Protein AF-A0A2Z6M1E8-F1 (afdb_monomer_lite)

Sequence (167 aa):
MICKKNDNLFTTASGRNLEVSAEDAPKTPPGKPEDPPPNVEMQDSTEASELSERRKALFEPLEPIKNINGRRPSAESLLPPPDFESANYPKGWLIGKKRKLVNVDEDSRCLEHLQVQLVDERSKRARLERENNMLQEQVNMLMNMIQETEQMEDEGQEVGDQGQEEP

pLDDT: mean 70.31, std 21.81, range [29.25, 98.62]

Secondary structure (DSSP, 8-state):
-----------------------------------PPP---S-HHHHHHHHHHHHHHTTS-PPP--STT----HHHHSSPPPP--GGGS-HHHHHHHHHH-TTHHHHHHHHHHHHHHHHHHHHHHHHHHHHHHHHHHHHHHHHHHHHHHHHHHHHTTTTS-------

Structure (mmCIF, N/CA/C/O backbone):
data_AF-A0A2Z6M1E8-F1
#
_entry.id   AF-A0A2Z6M1E8-F1
#
loop_
_atom_site.group_PDB
_atom_site.id
_atom_site.type_symbol
_atom_site.label_atom_id
_atom_site.label_alt_id
_atom_site.label_comp_id
_atom_site.label_asym_id
_atom_site.label_entity_id
_atom_site.label_seq_id
_atom_site.pdbx_PDB_ins_code
_atom_site.Cartn_x
_atom_site.Cartn_y
_atom_site.Cartn_z
_atom_site.occupancy
_atom_site.B_iso_or_equiv
_atom_site.auth_seq_id
_atom_site.auth_comp_id
_atom_site.auth_asym_id
_atom_site.auth_atom_id
_atom_site.pdbx_PDB_model_num
ATOM 1 N N . MET A 1 1 ? 50.112 0.287 20.910 1.00 48.50 1 MET A N 1
ATOM 2 C CA . MET A 1 1 ? 49.960 0.572 19.467 1.00 48.50 1 MET A CA 1
ATOM 3 C C . MET A 1 1 ? 48.514 0.338 19.069 1.00 48.50 1 MET A C 1
ATOM 5 O O . MET A 1 1 ? 48.138 -0.813 18.929 1.00 48.50 1 MET A O 1
ATOM 9 N N . ILE A 1 2 ? 47.704 1.391 18.935 1.00 47.53 2 ILE A N 1
ATOM 10 C CA . ILE A 1 2 ? 46.391 1.333 18.271 1.00 47.53 2 ILE A CA 1
ATOM 11 C C . ILE A 1 2 ? 46.195 2.695 17.596 1.00 47.53 2 ILE A C 1
ATOM 13 O O . ILE A 1 2 ? 45.884 3.683 18.258 1.00 47.53 2 ILE A O 1
ATOM 17 N N . CYS A 1 3 ? 46.450 2.768 16.291 1.00 43.41 3 CYS A N 1
ATOM 18 C CA . CYS A 1 3 ? 46.177 3.960 15.495 1.00 43.41 3 CYS A CA 1
ATOM 19 C C . CYS A 1 3 ? 44.689 3.969 15.123 1.00 43.41 3 CYS A C 1
ATOM 21 O O . CYS A 1 3 ? 44.238 3.120 14.358 1.00 43.41 3 CYS A O 1
ATOM 23 N N . LYS A 1 4 ? 43.933 4.936 15.654 1.00 51.44 4 LYS A N 1
ATOM 24 C CA . LYS A 1 4 ? 42.654 5.358 15.070 1.00 51.44 4 LYS A CA 1
ATOM 25 C C . LYS A 1 4 ? 42.959 6.021 13.728 1.00 51.44 4 LYS A C 1
ATOM 27 O O . LYS A 1 4 ? 43.740 6.969 13.693 1.00 51.44 4 LYS A O 1
ATOM 32 N N . LYS A 1 5 ? 42.359 5.530 12.647 1.00 55.25 5 LYS A N 1
ATOM 33 C CA . LYS A 1 5 ? 42.462 6.137 11.320 1.00 55.25 5 LYS A CA 1
ATOM 34 C C . LYS A 1 5 ? 41.058 6.504 10.857 1.00 55.25 5 LYS A C 1
ATOM 36 O O . LYS A 1 5 ? 40.285 5.643 10.454 1.00 55.25 5 LYS A O 1
ATOM 41 N N . ASN A 1 6 ? 40.732 7.780 11.037 1.00 50.28 6 ASN A N 1
ATOM 42 C CA . ASN A 1 6 ? 39.531 8.417 10.522 1.00 50.28 6 ASN A CA 1
ATOM 43 C C . ASN A 1 6 ? 39.950 9.162 9.256 1.00 50.28 6 ASN A C 1
ATOM 45 O O . ASN A 1 6 ? 40.499 10.250 9.374 1.00 50.28 6 ASN A O 1
ATOM 49 N N . ASP A 1 7 ? 39.687 8.600 8.080 1.00 48.94 7 ASP A N 1
ATOM 50 C CA . ASP A 1 7 ? 39.930 9.285 6.809 1.00 48.94 7 ASP A CA 1
ATOM 51 C C . ASP A 1 7 ? 38.630 9.278 5.990 1.00 48.94 7 ASP A C 1
ATOM 53 O O . ASP A 1 7 ? 38.417 8.446 5.113 1.00 48.94 7 ASP A O 1
ATOM 57 N N . ASN A 1 8 ? 37.739 10.226 6.298 1.00 54.22 8 ASN A N 1
ATOM 58 C CA . ASN A 1 8 ? 36.719 10.676 5.352 1.00 54.22 8 ASN A CA 1
ATOM 59 C C . ASN A 1 8 ? 37.395 11.643 4.375 1.00 54.22 8 ASN A C 1
ATOM 61 O O . ASN A 1 8 ? 37.435 12.848 4.619 1.00 54.22 8 ASN A O 1
ATOM 65 N N . LEU A 1 9 ? 37.927 11.121 3.270 1.00 49.31 9 LEU A N 1
ATOM 66 C CA . LEU A 1 9 ? 38.314 11.935 2.119 1.00 49.31 9 LEU A CA 1
ATOM 67 C C . LEU A 1 9 ? 37.327 11.690 0.975 1.00 49.31 9 LEU A C 1
ATOM 69 O O . LEU A 1 9 ? 37.440 10.732 0.210 1.00 49.31 9 LEU A O 1
ATOM 73 N N . PHE A 1 10 ? 36.360 12.598 0.849 1.00 41.84 10 PHE A N 1
ATOM 74 C CA . PHE A 1 10 ? 35.624 12.791 -0.393 1.00 41.84 10 PHE A CA 1
ATOM 75 C C . PHE A 1 10 ? 36.627 13.154 -1.494 1.00 41.84 10 PHE A C 1
ATOM 77 O O . PHE A 1 10 ? 37.251 14.213 -1.468 1.00 41.84 10 PHE A O 1
ATOM 84 N N . THR A 1 11 ? 36.799 12.254 -2.458 1.00 40.81 11 THR A N 1
ATOM 85 C CA . THR A 1 11 ? 37.592 12.514 -3.660 1.00 40.81 11 THR A CA 1
ATOM 86 C C . THR A 1 11 ? 36.720 13.279 -4.652 1.00 40.81 11 THR A C 1
ATOM 88 O O . THR A 1 11 ? 35.908 12.688 -5.359 1.00 40.81 11 THR A O 1
ATOM 91 N N . THR A 1 12 ? 36.875 14.602 -4.702 1.00 44.34 12 THR A N 1
ATOM 92 C CA . THR A 1 12 ? 36.343 15.425 -5.796 1.00 44.34 12 THR A CA 1
ATOM 93 C C . THR A 1 12 ? 37.229 15.226 -7.022 1.00 44.34 12 THR A C 1
ATOM 95 O O . THR A 1 12 ? 38.372 15.682 -7.060 1.00 44.34 12 THR A O 1
ATOM 98 N N . ALA A 1 13 ? 36.710 14.535 -8.037 1.00 41.53 13 ALA A N 1
ATOM 99 C CA . ALA A 1 13 ? 37.346 14.465 -9.345 1.00 41.53 13 ALA A CA 1
ATOM 100 C C . ALA A 1 13 ? 37.226 15.829 -10.046 1.00 41.53 13 ALA A C 1
ATOM 102 O O . ALA A 1 13 ? 36.146 16.272 -10.430 1.00 41.53 13 ALA A O 1
ATOM 103 N N . SER A 1 14 ? 38.375 16.490 -10.164 1.00 39.22 14 SER A N 1
ATOM 104 C CA . SER A 1 14 ? 38.619 17.740 -10.880 1.00 39.22 14 SER A CA 1
ATOM 105 C C . SER A 1 14 ? 38.345 17.572 -12.382 1.00 39.22 14 SER A C 1
ATOM 107 O O . SER A 1 14 ? 39.087 16.889 -13.090 1.00 39.22 14 SER A O 1
ATOM 109 N N . GLY A 1 15 ? 37.266 18.192 -12.868 1.00 41.88 15 GLY A N 1
ATOM 110 C CA . GLY A 1 15 ? 37.012 18.395 -14.292 1.00 41.88 15 GLY A CA 1
ATOM 111 C C . GLY A 1 15 ? 37.827 19.584 -14.792 1.00 41.88 15 GLY A C 1
ATOM 112 O O . GLY A 1 15 ? 37.542 20.727 -14.447 1.00 41.88 15 GLY A O 1
ATOM 113 N N . ARG A 1 16 ? 38.865 19.309 -15.582 1.00 41.56 16 ARG A N 1
ATOM 114 C CA . ARG A 1 16 ? 39.698 20.317 -16.248 1.00 41.56 16 ARG A CA 1
ATOM 115 C C . ARG A 1 16 ? 38.880 20.994 -17.354 1.00 41.56 16 ARG A C 1
ATOM 117 O O . ARG A 1 16 ? 38.413 20.310 -18.260 1.00 41.56 16 ARG A O 1
ATOM 124 N N . ASN A 1 17 ? 38.713 22.312 -17.277 1.00 39.44 17 ASN A N 1
ATOM 125 C CA . ASN A 1 17 ? 38.165 23.147 -18.346 1.00 39.44 17 ASN A CA 1
ATOM 126 C C . ASN A 1 17 ? 39.358 23.797 -19.080 1.00 39.44 17 ASN A C 1
ATOM 128 O O . ASN A 1 17 ? 40.141 24.499 -18.441 1.00 39.44 17 ASN A O 1
ATOM 132 N N . LEU A 1 18 ? 39.538 23.482 -20.369 1.00 42.41 18 LEU A N 1
ATOM 133 C CA . LEU A 1 18 ? 40.445 24.189 -21.287 1.00 42.41 18 LEU A CA 1
ATOM 134 C C . LEU A 1 18 ? 39.828 25.569 -21.570 1.00 42.41 18 LEU A C 1
ATOM 136 O O . LEU A 1 18 ? 38.667 25.644 -21.949 1.00 42.41 18 LEU A O 1
ATOM 140 N N . GLU A 1 19 ? 40.482 26.655 -21.168 1.00 35.53 19 GLU A N 1
ATOM 141 C CA . GLU A 1 19 ? 41.449 27.427 -21.970 1.00 35.53 19 GLU A CA 1
ATOM 142 C C . GLU A 1 19 ? 40.778 28.607 -22.686 1.00 35.53 19 GLU A C 1
ATOM 144 O O . GLU A 1 19 ? 39.974 28.425 -23.590 1.00 35.53 19 GLU A O 1
ATOM 149 N N . VAL A 1 20 ? 41.100 29.832 -22.259 1.00 35.38 20 VAL A N 1
ATOM 150 C CA . VAL A 1 20 ? 42.004 30.752 -22.978 1.00 35.38 20 VAL A CA 1
ATOM 151 C C . VAL A 1 20 ? 41.838 32.162 -22.394 1.00 35.38 20 VAL A C 1
ATOM 153 O O . VAL A 1 20 ? 40.738 32.712 -22.354 1.00 35.38 20 VAL A O 1
ATOM 156 N N . SER A 1 21 ? 42.930 32.726 -21.872 1.00 34.44 21 SER A N 1
ATOM 157 C CA . SER A 1 21 ? 42.986 34.103 -21.371 1.00 34.44 21 SER A CA 1
ATOM 158 C C . SER A 1 21 ? 42.824 35.104 -22.512 1.00 34.44 21 SER A C 1
ATOM 160 O O . SER A 1 21 ? 43.426 34.949 -23.573 1.00 34.44 21 SER A O 1
ATOM 162 N N . ALA A 1 22 ? 42.049 36.154 -22.258 1.00 42.44 22 ALA A N 1
ATOM 163 C CA . ALA A 1 22 ? 41.957 37.335 -23.098 1.00 42.44 22 ALA A CA 1
ATOM 164 C C . ALA A 1 22 ? 43.019 38.346 -22.662 1.00 42.44 22 ALA A C 1
ATOM 166 O O . ALA A 1 22 ? 42.919 38.837 -21.549 1.00 42.44 22 ALA A O 1
ATOM 167 N N . GLU A 1 23 ? 43.979 38.678 -23.527 1.00 37.12 23 GLU A N 1
ATOM 168 C CA . GLU A 1 23 ? 44.762 39.915 -23.430 1.00 37.12 23 GLU A CA 1
ATOM 169 C C . GLU A 1 23 ? 45.174 40.394 -24.845 1.00 37.12 23 GLU A C 1
ATOM 171 O O . GLU A 1 23 ? 45.830 39.670 -25.590 1.00 37.12 23 GLU A O 1
ATOM 176 N N . ASP A 1 24 ? 44.790 41.641 -25.136 1.00 32.88 24 ASP A N 1
ATOM 177 C CA . ASP A 1 24 ? 45.467 42.678 -25.940 1.00 32.88 24 ASP A CA 1
ATOM 178 C C . ASP A 1 24 ? 45.482 42.686 -27.499 1.00 32.88 24 ASP A C 1
ATOM 180 O O . ASP A 1 24 ? 45.526 41.675 -28.192 1.00 32.88 24 ASP A O 1
ATOM 184 N N . ALA A 1 25 ? 45.390 43.909 -28.045 1.00 36.56 25 ALA A N 1
ATOM 185 C CA . ALA A 1 25 ? 45.053 44.300 -29.427 1.00 36.56 25 ALA A CA 1
ATOM 186 C C . ALA A 1 25 ? 46.290 44.498 -30.372 1.00 36.56 25 ALA A C 1
ATOM 188 O O . ALA A 1 25 ? 47.381 44.031 -30.071 1.00 36.56 25 ALA A O 1
ATOM 189 N N . PRO A 1 26 ? 46.212 45.252 -31.500 1.00 52.69 26 PRO A N 1
ATOM 190 C CA . PRO A 1 26 ? 45.733 44.890 -32.846 1.00 52.69 26 PRO A CA 1
ATOM 191 C C . PRO A 1 26 ? 46.828 44.969 -33.952 1.00 52.69 26 PRO A C 1
ATOM 193 O O . PRO A 1 26 ? 47.778 45.742 -33.831 1.00 52.69 26 PRO A O 1
ATOM 196 N N . LYS A 1 27 ? 46.663 44.274 -35.101 1.00 35.53 27 LYS A N 1
ATOM 197 C CA . LYS A 1 27 ? 47.317 44.639 -36.392 1.00 35.53 27 LYS A CA 1
ATOM 198 C C . LYS A 1 27 ? 46.710 43.944 -37.637 1.00 35.53 27 LYS A C 1
ATOM 200 O O . LYS A 1 27 ? 46.856 42.744 -37.829 1.00 35.53 27 LYS A O 1
ATOM 205 N N . THR A 1 28 ? 46.060 44.743 -38.488 1.00 34.41 28 THR A N 1
ATOM 206 C CA . THR A 1 28 ? 45.689 44.549 -39.924 1.00 34.41 28 THR A CA 1
ATOM 207 C C . THR A 1 28 ? 46.953 44.584 -40.834 1.00 34.41 28 THR A C 1
ATOM 209 O O . THR A 1 28 ? 47.989 44.974 -40.285 1.00 34.41 28 THR A O 1
ATOM 212 N N . PRO A 1 29 ? 46.965 44.365 -42.192 1.00 47.22 29 PRO A N 1
ATOM 213 C CA . PRO A 1 29 ? 45.972 43.945 -43.233 1.00 47.22 29 PRO A CA 1
ATOM 214 C C . PRO A 1 29 ? 46.593 42.926 -44.275 1.00 47.22 29 PRO A C 1
ATOM 216 O O . PRO A 1 29 ? 47.531 42.249 -43.858 1.00 47.22 29 PRO A O 1
ATOM 219 N N . PRO A 1 30 ? 46.252 42.799 -45.603 1.00 44.84 30 PRO A N 1
ATOM 220 C CA . PRO A 1 30 ? 45.114 43.250 -46.450 1.00 44.84 30 PRO A CA 1
ATOM 221 C C . PRO A 1 30 ? 44.526 42.194 -47.452 1.00 44.84 30 PRO A C 1
ATOM 223 O O . PRO A 1 30 ? 45.164 41.199 -47.776 1.00 44.84 30 PRO A O 1
ATOM 226 N N . GLY A 1 31 ? 43.354 42.480 -48.055 1.00 29.25 31 GLY A N 1
ATOM 227 C CA . GLY A 1 31 ? 42.909 41.861 -49.327 1.00 29.25 31 GLY A CA 1
ATOM 228 C C . GLY A 1 31 ? 41.393 41.916 -49.615 1.00 29.25 31 GLY A C 1
ATOM 229 O O . GLY A 1 31 ? 40.658 41.060 -49.147 1.00 29.25 31 GLY A O 1
ATOM 230 N N . LYS A 1 32 ? 40.935 42.918 -50.386 1.00 38.19 32 LYS A N 1
ATOM 231 C CA . LYS A 1 32 ? 39.588 43.069 -51.019 1.00 38.19 32 LYS A CA 1
ATOM 232 C C . LYS A 1 32 ? 39.552 42.341 -52.397 1.00 38.19 32 LYS A C 1
ATOM 234 O O . LYS A 1 32 ? 40.656 42.053 -52.861 1.00 38.19 32 LYS A O 1
ATOM 239 N N . PRO A 1 33 ? 38.415 42.129 -53.122 1.00 40.38 33 PRO A N 1
ATOM 240 C CA . PRO A 1 33 ? 37.124 42.836 -53.062 1.00 40.38 33 PRO A CA 1
ATOM 241 C C . PRO A 1 33 ? 35.843 41.960 -53.121 1.00 40.38 33 PRO A C 1
ATOM 243 O O . PRO A 1 33 ? 35.882 40.737 -53.137 1.00 40.38 33 PRO A O 1
ATOM 246 N N . GLU A 1 34 ? 34.727 42.683 -53.076 1.00 43.19 34 GLU A N 1
ATOM 247 C CA . GLU A 1 34 ? 33.304 42.336 -53.005 1.00 43.19 34 GLU A CA 1
ATOM 248 C C . GLU A 1 34 ? 32.719 41.553 -54.195 1.00 43.19 34 GLU A C 1
ATOM 250 O O . GLU A 1 34 ? 33.220 41.675 -55.307 1.00 43.19 34 GLU A O 1
ATOM 255 N N . ASP A 1 35 ? 31.579 40.883 -53.957 1.00 36.22 35 ASP A N 1
ATOM 256 C CA . ASP A 1 35 ? 30.403 40.921 -54.848 1.00 36.22 35 ASP A CA 1
ATOM 257 C C . ASP A 1 35 ? 29.080 40.649 -54.064 1.00 36.22 35 ASP A C 1
ATOM 259 O O . ASP A 1 35 ? 29.124 40.015 -53.004 1.00 36.22 35 ASP A O 1
ATOM 263 N N . PRO A 1 36 ? 27.914 41.177 -54.517 1.00 48.03 36 PRO A N 1
ATOM 264 C CA . PRO A 1 36 ? 26.656 41.308 -53.755 1.00 48.03 36 PRO A CA 1
ATOM 265 C C . PRO A 1 36 ? 25.739 40.056 -53.819 1.00 48.03 36 PRO A C 1
ATOM 267 O O . PRO A 1 36 ? 25.994 39.145 -54.606 1.00 48.03 36 PRO A O 1
ATOM 270 N N . PRO A 1 37 ? 24.659 39.967 -53.006 1.00 50.78 37 PRO A N 1
ATOM 271 C CA . PRO A 1 37 ? 23.941 38.712 -52.772 1.00 50.78 37 PRO A CA 1
ATOM 272 C C . PRO A 1 37 ? 22.847 38.449 -53.820 1.00 50.78 37 PRO A C 1
ATOM 274 O O . PRO A 1 37 ? 22.169 39.393 -54.235 1.00 50.78 37 PRO A O 1
ATOM 277 N N . PRO A 1 38 ? 22.536 37.183 -54.154 1.00 40.81 38 PRO A N 1
ATOM 278 C CA . PRO A 1 38 ? 21.205 36.817 -54.585 1.00 40.81 38 PRO A CA 1
ATOM 279 C C . PRO A 1 38 ? 20.423 36.290 -53.378 1.00 40.81 38 PRO A C 1
ATOM 281 O O . PRO A 1 38 ? 20.767 35.297 -52.744 1.00 40.81 38 PRO A O 1
ATOM 284 N N . ASN A 1 39 ? 19.360 37.017 -53.064 1.00 52.81 39 ASN A N 1
ATOM 285 C CA . ASN A 1 39 ? 18.190 36.561 -52.331 1.00 52.81 39 ASN A CA 1
ATOM 286 C C . ASN A 1 39 ? 17.820 35.109 -52.705 1.00 52.81 39 ASN A C 1
ATOM 288 O O . ASN A 1 39 ? 17.410 34.870 -53.839 1.00 52.81 39 ASN A O 1
ATOM 292 N N . VAL A 1 40 ? 17.935 34.169 -51.762 1.00 47.97 40 VAL A N 1
ATOM 293 C CA . VAL A 1 40 ? 17.262 32.867 -51.849 1.00 47.97 40 VAL A CA 1
ATOM 294 C C . VAL A 1 40 ? 16.664 32.544 -50.484 1.00 47.97 40 VAL A C 1
ATOM 296 O O . VAL A 1 40 ? 17.342 32.133 -49.550 1.00 47.97 40 VAL A O 1
ATOM 299 N N . GLU A 1 41 ? 15.380 32.866 -50.389 1.00 51.72 41 GLU A N 1
ATOM 300 C CA . GLU A 1 41 ? 14.341 32.026 -49.800 1.00 51.72 41 GLU A CA 1
ATOM 301 C C . GLU A 1 41 ? 14.623 31.452 -48.404 1.00 51.72 41 GLU A C 1
ATOM 303 O O . GLU A 1 41 ? 15.185 30.382 -48.207 1.00 51.72 41 GLU A O 1
ATOM 308 N N . MET A 1 42 ? 14.124 32.200 -47.423 1.00 51.53 42 MET A N 1
ATOM 309 C CA . MET A 1 42 ? 13.243 31.798 -46.317 1.00 51.53 42 MET A CA 1
ATOM 310 C C . MET A 1 42 ? 12.590 30.389 -46.413 1.00 51.53 42 MET A C 1
ATOM 312 O O . MET A 1 42 ? 11.368 30.279 -46.383 1.00 51.53 42 MET A O 1
ATOM 316 N N . GLN A 1 43 ? 13.369 29.311 -46.539 1.00 50.91 43 GLN A N 1
ATOM 317 C CA . GLN A 1 43 ? 12.868 27.927 -46.649 1.00 50.91 43 GLN A CA 1
ATOM 318 C C . GLN A 1 43 ? 13.452 26.962 -45.604 1.00 50.91 43 GLN A C 1
ATOM 320 O O . GLN A 1 43 ? 12.807 25.974 -45.278 1.00 50.91 43 GLN A O 1
ATOM 325 N N . ASP A 1 44 ? 14.589 27.273 -44.978 1.00 51.62 44 ASP A N 1
ATOM 326 C CA . ASP A 1 44 ? 15.208 26.380 -43.976 1.00 51.62 44 ASP A CA 1
ATOM 327 C C . ASP A 1 44 ? 14.548 26.469 -42.583 1.00 51.62 44 ASP A C 1
ATOM 329 O O . ASP A 1 44 ? 14.654 25.587 -41.733 1.00 51.62 44 ASP A O 1
ATOM 333 N N . SER A 1 45 ? 13.805 27.547 -42.325 1.00 56.28 45 SER A N 1
ATOM 334 C CA . SER A 1 45 ? 13.157 27.741 -41.022 1.00 56.28 45 SER A CA 1
ATOM 335 C C . SER A 1 45 ? 11.932 26.845 -40.824 1.00 56.28 45 SER A C 1
ATOM 337 O O . SER A 1 45 ? 11.631 26.481 -39.688 1.00 56.28 45 SER A O 1
ATOM 339 N N . THR A 1 46 ? 11.244 26.462 -41.904 1.00 58.44 46 THR A N 1
ATOM 340 C CA . THR A 1 46 ? 10.018 25.654 -41.830 1.00 58.44 46 THR A CA 1
ATOM 341 C C . THR A 1 46 ? 10.345 24.193 -41.521 1.00 58.44 46 THR A C 1
ATOM 343 O O . THR A 1 46 ? 9.804 23.637 -40.569 1.00 58.44 46 THR A O 1
ATOM 346 N N . GLU A 1 47 ? 11.315 23.598 -42.220 1.00 62.00 47 GLU A N 1
ATOM 347 C CA . GLU A 1 47 ? 11.720 22.202 -41.993 1.00 62.00 47 GLU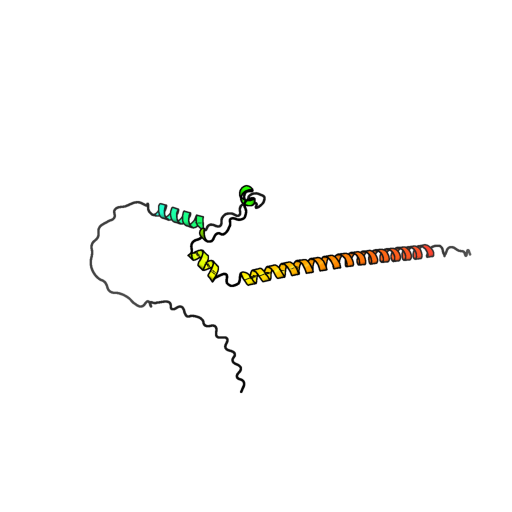 A CA 1
ATOM 348 C C . GLU A 1 47 ? 12.402 22.009 -40.626 1.00 62.00 47 GLU A C 1
ATOM 350 O O . GLU A 1 47 ? 12.157 21.024 -39.922 1.00 62.00 47 GLU A O 1
ATOM 355 N N . ALA A 1 48 ? 13.211 22.982 -40.192 1.00 60.44 48 ALA A N 1
ATOM 356 C CA . ALA A 1 48 ? 13.822 22.966 -38.867 1.00 60.44 48 ALA A CA 1
ATOM 357 C C . ALA A 1 48 ? 12.789 23.149 -37.735 1.00 60.44 48 ALA A C 1
ATOM 359 O O . ALA A 1 48 ? 12.938 22.531 -36.672 1.00 60.44 48 ALA A O 1
ATOM 360 N N . SER A 1 49 ? 11.732 23.950 -37.949 1.00 68.94 49 SER A N 1
ATOM 361 C CA . SER A 1 49 ? 10.627 24.094 -36.988 1.00 68.94 49 SER A CA 1
ATOM 362 C C . SER A 1 49 ? 9.812 22.811 -36.892 1.00 68.94 49 SER A C 1
ATOM 364 O O . SER A 1 49 ? 9.587 22.333 -35.785 1.00 68.94 49 SER A O 1
ATOM 366 N N . GLU A 1 50 ? 9.479 22.175 -38.016 1.00 71.81 50 GLU A N 1
ATOM 367 C CA . GLU A 1 50 ? 8.755 20.899 -38.036 1.00 71.81 50 GLU A CA 1
ATOM 368 C C . GLU A 1 50 ? 9.555 19.763 -37.378 1.00 71.81 50 GLU A C 1
ATOM 370 O O . GLU A 1 50 ? 9.005 18.966 -36.615 1.00 71.81 50 GLU A O 1
ATOM 375 N N . LEU A 1 51 ? 10.876 19.690 -37.595 1.00 66.12 51 LEU A N 1
ATOM 376 C CA . LEU A 1 51 ? 11.743 18.728 -36.902 1.00 66.12 51 LEU A CA 1
ATOM 377 C C . LEU A 1 51 ? 11.850 19.019 -35.402 1.00 66.12 51 LEU A C 1
ATOM 379 O O . LEU A 1 51 ? 11.889 18.087 -34.595 1.00 66.12 51 LEU A O 1
ATOM 383 N N . SER A 1 52 ? 11.904 20.293 -35.014 1.00 78.38 52 SER A N 1
ATOM 384 C CA . SER A 1 52 ? 11.893 20.729 -33.614 1.00 78.38 52 SER A CA 1
ATOM 385 C C . SER A 1 52 ? 10.565 20.385 -32.939 1.00 78.38 52 SER A C 1
ATOM 387 O O . SER A 1 52 ? 10.571 19.798 -31.859 1.00 78.38 52 SER A O 1
ATOM 389 N N . GLU A 1 53 ? 9.436 20.653 -33.593 1.00 82.75 53 GLU A N 1
ATOM 390 C CA . GLU A 1 53 ? 8.083 20.309 -33.146 1.00 82.75 53 GLU A CA 1
ATOM 391 C C . GLU A 1 53 ? 7.896 18.796 -33.047 1.00 82.75 53 GLU A C 1
ATOM 393 O O . GLU A 1 53 ? 7.467 18.297 -32.010 1.00 82.75 53 GLU A O 1
ATOM 398 N N . ARG A 1 54 ? 8.331 18.031 -34.053 1.00 80.88 54 ARG A N 1
ATOM 399 C CA . ARG A 1 54 ? 8.283 16.564 -34.027 1.00 80.88 54 ARG A CA 1
ATOM 400 C C . ARG A 1 54 ? 9.167 15.975 -32.930 1.00 80.88 54 ARG A C 1
ATOM 402 O O . ARG A 1 54 ? 8.780 15.000 -32.293 1.00 80.88 54 ARG A O 1
ATOM 409 N N . ARG A 1 55 ? 10.352 16.545 -32.685 1.00 84.94 55 ARG A N 1
ATOM 410 C CA . ARG A 1 55 ? 11.222 16.123 -31.572 1.00 84.94 55 ARG A CA 1
ATOM 411 C C . ARG A 1 55 ? 10.611 16.494 -30.225 1.00 84.94 55 ARG A C 1
ATOM 413 O O . ARG A 1 55 ? 10.700 15.686 -29.309 1.00 84.94 55 ARG A O 1
ATOM 420 N N . LYS A 1 56 ? 9.968 17.657 -30.105 1.00 81.19 56 LYS A N 1
ATOM 421 C CA . LYS A 1 56 ? 9.244 18.064 -28.894 1.00 81.19 56 LYS A CA 1
ATOM 422 C C . LYS A 1 56 ? 8.046 17.152 -28.625 1.00 81.19 56 LYS A C 1
ATOM 424 O O . LYS A 1 56 ? 7.942 16.672 -27.508 1.00 81.19 56 LYS A O 1
ATOM 429 N N . ALA A 1 57 ? 7.258 16.786 -29.636 1.00 79.19 57 ALA A N 1
ATOM 430 C CA . ALA A 1 57 ? 6.092 15.903 -29.495 1.00 79.19 57 ALA A CA 1
ATOM 431 C C . ALA A 1 57 ? 6.427 14.490 -28.973 1.00 79.19 57 ALA A C 1
ATOM 433 O O . ALA A 1 57 ? 5.570 13.813 -28.414 1.00 79.19 57 ALA A O 1
ATOM 434 N N . LEU A 1 58 ? 7.673 14.028 -29.139 1.00 78.06 58 LEU A N 1
ATOM 435 C CA . LEU A 1 58 ? 8.125 12.730 -28.617 1.00 78.06 58 LEU A CA 1
ATOM 436 C C . LEU A 1 58 ? 8.456 12.750 -27.119 1.00 78.06 58 LEU A C 1
ATOM 438 O O . LEU A 1 58 ? 8.483 11.693 -26.491 1.00 78.06 58 LEU A O 1
ATOM 442 N N . PHE A 1 59 ? 8.749 13.925 -26.563 1.00 77.25 59 PHE A N 1
ATOM 443 C CA . PHE A 1 59 ? 9.129 14.106 -25.157 1.00 77.25 59 PHE A CA 1
ATOM 444 C C . PHE A 1 59 ? 8.182 15.037 -24.397 1.00 77.25 59 PHE A C 1
ATOM 446 O O . PHE A 1 59 ? 8.349 15.229 -23.193 1.00 77.25 59 PHE A O 1
ATOM 453 N N . GLU A 1 60 ? 7.196 15.608 -25.083 1.00 81.94 60 GLU A N 1
ATOM 454 C CA . GLU A 1 60 ? 6.086 16.306 -24.468 1.00 81.94 60 GLU A CA 1
ATOM 455 C C . GLU A 1 60 ? 5.325 15.300 -23.603 1.00 81.94 60 GLU A C 1
ATOM 457 O O . GLU A 1 60 ? 4.953 14.228 -24.095 1.00 81.94 60 GLU A O 1
ATOM 462 N N . PRO A 1 61 ? 5.155 15.581 -22.299 1.00 77.00 61 PRO A N 1
ATOM 463 C CA . PRO A 1 61 ? 4.437 14.686 -21.415 1.00 77.00 61 PRO A CA 1
ATOM 464 C C . PRO A 1 61 ? 3.055 14.428 -21.999 1.00 77.00 61 PRO A C 1
ATOM 466 O O . PRO A 1 61 ? 2.240 15.345 -22.089 1.00 77.00 61 PRO A O 1
ATOM 469 N N . LEU A 1 62 ? 2.814 13.181 -22.416 1.00 68.94 62 LEU A N 1
ATOM 470 C CA . LEU A 1 62 ? 1.498 12.766 -22.879 1.00 68.94 62 LEU A CA 1
ATOM 471 C C . LEU A 1 62 ? 0.493 13.184 -21.816 1.00 68.94 62 LEU A C 1
ATOM 473 O O . LEU A 1 62 ? 0.697 12.893 -20.630 1.00 68.94 62 LEU A O 1
ATOM 477 N N . GLU A 1 63 ? -0.559 13.887 -22.237 1.00 76.94 63 GLU A N 1
ATOM 478 C CA . GLU A 1 63 ? -1.595 14.276 -21.298 1.00 76.94 63 GLU A CA 1
ATOM 479 C C . GLU A 1 63 ? -2.045 13.033 -20.522 1.00 76.94 63 GLU A C 1
ATOM 481 O O . GLU A 1 63 ? -2.265 11.974 -21.129 1.00 76.94 63 GLU A O 1
ATOM 486 N N . PRO A 1 64 ? -2.175 13.127 -19.184 1.00 59.91 64 PRO A N 1
ATOM 487 C CA . PRO A 1 64 ? -2.796 12.068 -18.414 1.00 59.91 64 PRO A CA 1
ATOM 488 C C . PRO A 1 64 ? -4.120 11.740 -19.093 1.00 59.91 64 PRO A C 1
ATOM 490 O O . PRO A 1 64 ? -4.920 12.645 -19.315 1.00 59.91 64 PRO A O 1
ATOM 493 N N . ILE A 1 65 ? -4.323 10.481 -19.483 1.00 58.50 65 ILE A N 1
ATOM 494 C CA . ILE A 1 65 ? -5.502 10.050 -20.238 1.00 58.50 65 ILE A CA 1
ATOM 495 C C . ILE A 1 65 ? -6.743 10.369 -19.390 1.00 58.50 65 ILE A C 1
ATOM 497 O O . ILE A 1 65 ? -7.133 9.598 -18.516 1.00 58.50 65 ILE A O 1
ATOM 501 N N . LYS A 1 66 ? -7.354 11.535 -19.623 1.00 53.47 66 LYS A N 1
ATOM 502 C CA . LYS A 1 66 ? -8.583 12.003 -18.973 1.00 53.47 66 LYS A CA 1
ATOM 503 C C . LYS A 1 66 ? -9.780 11.450 -19.735 1.00 53.47 66 LYS A C 1
ATOM 505 O O . LYS A 1 66 ? -10.629 12.193 -20.214 1.00 53.47 66 LYS A O 1
ATOM 510 N N . ASN A 1 67 ? -9.864 10.130 -19.863 1.00 54.97 67 ASN A N 1
ATOM 511 C CA . ASN A 1 67 ? -11.187 9.534 -19.923 1.00 54.97 67 ASN A CA 1
ATOM 512 C C . ASN A 1 67 ? -11.680 9.408 -18.477 1.00 54.97 67 ASN A C 1
ATOM 514 O O . ASN A 1 67 ? -10.906 9.156 -17.558 1.00 54.97 67 ASN A O 1
ATOM 518 N N . ILE A 1 68 ? -12.965 9.669 -18.278 1.00 54.84 68 ILE A N 1
ATOM 519 C CA . ILE A 1 68 ? -13.650 9.957 -17.007 1.00 54.84 68 ILE A CA 1
ATOM 520 C C . ILE A 1 68 ? -13.455 8.964 -15.843 1.00 54.84 68 ILE A C 1
ATOM 522 O O . ILE A 1 68 ? -13.977 9.220 -14.771 1.00 54.84 68 ILE A O 1
ATOM 526 N N . ASN A 1 69 ? -12.680 7.886 -16.007 1.00 46.53 69 ASN A N 1
ATOM 527 C CA . ASN A 1 69 ? -12.361 6.906 -14.965 1.00 46.53 69 ASN A CA 1
ATOM 528 C C . ASN A 1 69 ? -10.869 6.496 -14.910 1.00 46.53 69 ASN A C 1
ATOM 530 O O . ASN A 1 69 ? -10.557 5.471 -14.309 1.00 46.53 69 ASN A O 1
ATOM 534 N N . GLY A 1 70 ? -9.941 7.210 -15.566 1.00 55.84 70 GLY A N 1
ATOM 535 C CA . GLY A 1 70 ? -8.509 6.847 -15.566 1.00 55.84 70 GLY A CA 1
ATOM 536 C C . GLY A 1 70 ? -8.222 5.442 -16.120 1.00 55.84 70 GLY A C 1
ATOM 537 O O . GLY A 1 70 ? -7.217 4.817 -15.780 1.00 55.84 70 GL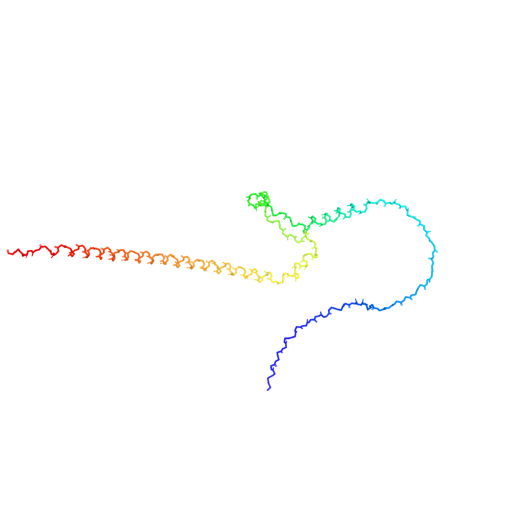Y A O 1
ATOM 538 N N . ARG A 1 71 ? -9.133 4.904 -16.942 1.00 56.16 71 ARG A N 1
ATOM 539 C CA . ARG A 1 71 ? -9.121 3.512 -17.393 1.00 56.16 71 ARG A CA 1
ATOM 540 C C . ARG A 1 71 ? -8.546 3.445 -18.802 1.00 56.16 71 ARG A C 1
ATOM 542 O O . ARG A 1 71 ? -9.167 3.912 -19.754 1.00 56.16 71 ARG A O 1
ATOM 549 N N . ARG A 1 72 ? -7.380 2.808 -18.934 1.00 56.97 72 ARG A N 1
ATOM 550 C CA . ARG A 1 72 ? -6.828 2.305 -20.207 1.00 56.97 72 ARG A CA 1
ATOM 551 C C . ARG A 1 72 ? -7.968 1.664 -21.032 1.00 56.97 72 ARG A C 1
ATOM 553 O O . ARG A 1 72 ? -8.769 0.961 -20.412 1.00 56.97 72 ARG A O 1
ATOM 560 N N . PRO A 1 73 ? -8.104 1.901 -22.356 1.00 59.06 73 PRO A N 1
ATOM 561 C CA . PRO A 1 73 ? -9.221 1.386 -23.159 1.00 59.06 73 PRO A CA 1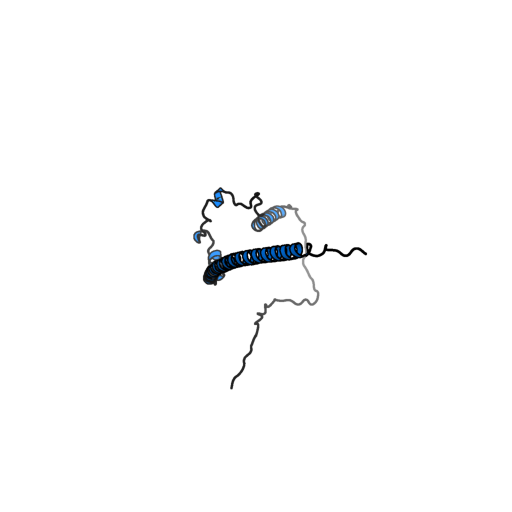
ATOM 562 C C . PRO A 1 73 ? -9.543 -0.070 -22.805 1.00 59.06 73 PRO A C 1
ATOM 564 O O . PRO A 1 73 ? -8.625 -0.877 -22.706 1.00 59.06 73 PRO A O 1
ATOM 567 N N . SER A 1 74 ? -10.817 -0.410 -22.569 1.00 53.38 74 SER A N 1
ATOM 568 C CA . SER A 1 74 ? -11.211 -1.721 -22.017 1.00 53.38 74 SER A CA 1
ATOM 569 C C . SER A 1 74 ? -10.634 -2.914 -22.790 1.00 53.38 74 SER A C 1
ATOM 571 O O . SER A 1 74 ? -10.353 -3.938 -22.179 1.00 53.38 74 SER A O 1
ATOM 573 N N . ALA A 1 75 ? -10.401 -2.773 -24.099 1.00 56.69 75 ALA A N 1
ATOM 574 C CA . ALA A 1 75 ? -9.754 -3.792 -24.924 1.00 56.69 75 ALA A CA 1
ATOM 575 C C . ALA A 1 75 ? -8.268 -4.022 -24.568 1.00 56.69 75 ALA A C 1
ATOM 577 O O . ALA A 1 75 ? -7.803 -5.149 -24.622 1.00 56.69 75 ALA A O 1
ATOM 578 N N . GLU A 1 76 ? -7.550 -2.988 -24.128 1.00 55.22 76 GLU A N 1
ATOM 579 C CA . GLU A 1 76 ? -6.130 -3.014 -23.738 1.00 55.22 76 GLU A CA 1
ATOM 580 C C . GLU A 1 76 ? -5.923 -3.450 -22.271 1.00 55.22 76 GLU A C 1
ATOM 582 O O . GLU A 1 76 ? -4.834 -3.850 -21.877 1.00 55.22 76 GLU A O 1
ATOM 587 N N . SER A 1 77 ? -6.963 -3.335 -21.434 1.00 62.62 77 SER A N 1
ATOM 588 C CA . SER A 1 77 ? -6.960 -3.794 -20.033 1.00 62.62 77 SER A CA 1
ATOM 589 C C . SER A 1 77 ? -7.307 -5.279 -19.886 1.00 62.62 77 SER A C 1
ATOM 591 O O . SER A 1 77 ? -7.036 -5.848 -18.831 1.00 62.62 77 SER A O 1
ATOM 593 N N . LEU A 1 78 ? -7.973 -5.870 -20.884 1.00 60.66 78 LEU A N 1
ATOM 594 C CA . LEU A 1 78 ? -8.300 -7.300 -20.929 1.00 60.66 78 LEU A CA 1
ATOM 595 C C . LEU A 1 78 ? -7.159 -8.141 -21.500 1.00 60.66 78 LEU A C 1
ATOM 597 O O . LEU A 1 78 ? -7.136 -9.355 -21.311 1.00 60.66 78 LEU A O 1
ATOM 601 N N . LEU A 1 79 ? -6.229 -7.502 -22.206 1.00 62.78 79 LEU A N 1
ATOM 602 C CA . LEU A 1 79 ? -5.005 -8.149 -22.630 1.00 62.78 79 LEU A CA 1
ATOM 603 C C . LEU A 1 79 ? -4.059 -8.227 -21.429 1.00 62.78 79 LEU A C 1
ATOM 605 O O . LEU A 1 79 ? -4.001 -7.276 -20.638 1.00 62.78 79 LEU A O 1
ATOM 609 N N . PRO A 1 80 ? -3.327 -9.345 -21.266 1.00 65.19 80 PRO A N 1
ATOM 610 C CA . PRO A 1 80 ? -2.241 -9.377 -20.304 1.00 65.19 80 PRO A CA 1
ATOM 611 C C . PRO A 1 80 ? -1.324 -8.176 -20.569 1.00 65.19 80 PRO A C 1
ATOM 613 O O . PRO A 1 80 ? -1.196 -7.753 -21.727 1.00 65.19 80 PRO A O 1
ATOM 616 N N . PRO A 1 81 ? -0.716 -7.590 -19.519 1.00 68.12 81 PRO A N 1
ATOM 617 C CA . PRO A 1 81 ? 0.294 -6.564 -19.709 1.00 68.12 81 PRO A CA 1
ATOM 618 C C . PRO A 1 81 ? 1.256 -7.057 -20.788 1.00 68.12 81 PRO A C 1
ATOM 620 O O . PRO A 1 81 ? 1.680 -8.208 -20.688 1.00 68.12 81 PRO A O 1
ATOM 623 N N . PRO A 1 82 ? 1.538 -6.254 -21.829 1.00 72.25 82 PRO A N 1
ATOM 624 C CA . PRO A 1 82 ? 2.391 -6.701 -22.913 1.00 72.25 82 PRO A CA 1
ATOM 625 C C . PRO A 1 82 ? 3.677 -7.237 -22.304 1.00 72.25 82 PRO A C 1
ATOM 627 O O . PRO A 1 82 ? 4.322 -6.546 -21.505 1.00 72.25 82 PRO A O 1
ATOM 630 N N . ASP A 1 83 ? 3.989 -8.488 -22.626 1.00 69.75 83 ASP A N 1
ATOM 631 C CA . ASP A 1 83 ? 5.168 -9.135 -22.089 1.00 69.75 83 ASP A CA 1
ATOM 632 C C . ASP A 1 83 ? 6.375 -8.285 -22.476 1.00 69.75 83 ASP A C 1
ATOM 634 O O . ASP A 1 83 ? 6.566 -7.911 -23.637 1.00 69.75 83 ASP A O 1
ATOM 638 N N . PHE A 1 84 ? 7.186 -7.920 -21.485 1.00 71.38 84 PHE A N 1
ATOM 639 C CA . PHE A 1 84 ? 8.425 -7.190 -21.724 1.00 71.38 84 PHE A CA 1
ATOM 640 C C . PHE A 1 84 ? 9.468 -8.159 -22.281 1.00 71.38 84 PHE A C 1
ATOM 642 O O . PHE A 1 84 ? 10.457 -8.498 -21.625 1.00 71.38 84 PHE A O 1
ATOM 649 N N . GLU A 1 85 ? 9.241 -8.620 -23.506 1.00 81.00 85 GLU A N 1
ATOM 650 C CA . GLU A 1 85 ? 10.192 -9.442 -24.221 1.00 81.00 85 GLU A CA 1
ATOM 651 C C . GLU A 1 85 ? 11.435 -8.617 -24.522 1.00 81.00 85 GLU A C 1
ATOM 653 O O . GLU A 1 85 ? 11.391 -7.538 -25.114 1.00 81.00 85 GLU A O 1
ATOM 658 N N . SER A 1 86 ? 12.593 -9.146 -24.132 1.00 79.88 86 SER A N 1
ATOM 659 C CA . SER A 1 86 ? 13.868 -8.477 -24.393 1.00 79.88 86 SER A CA 1
ATOM 660 C C . SER A 1 86 ? 14.112 -8.279 -25.896 1.00 79.88 86 SER A C 1
ATOM 662 O O . SER A 1 86 ? 14.803 -7.343 -26.283 1.00 79.88 86 SER A O 1
ATOM 664 N N . ALA A 1 87 ? 13.511 -9.117 -26.745 1.00 82.56 87 ALA A N 1
ATOM 665 C CA . ALA A 1 87 ? 13.609 -9.029 -28.199 1.00 82.56 87 ALA A CA 1
ATOM 666 C C . ALA A 1 87 ? 12.989 -7.744 -28.785 1.00 82.56 87 ALA A C 1
ATOM 668 O O . ALA A 1 87 ? 13.442 -7.284 -29.832 1.00 82.56 87 ALA A O 1
ATOM 669 N N . ASN A 1 88 ? 12.022 -7.126 -28.099 1.00 88.62 88 ASN A N 1
ATOM 670 C CA . ASN A 1 88 ? 11.337 -5.914 -28.560 1.00 88.62 88 ASN A CA 1
ATOM 671 C C . ASN A 1 88 ? 12.097 -4.617 -28.245 1.00 88.62 88 ASN A C 1
ATOM 673 O O . ASN A 1 88 ? 11.673 -3.543 -28.673 1.00 88.62 88 ASN A O 1
ATOM 677 N N . TYR A 1 89 ? 13.216 -4.688 -27.513 1.00 84.19 89 TYR A N 1
ATOM 678 C CA . TYR A 1 89 ? 13.966 -3.508 -27.083 1.00 84.19 89 TYR A CA 1
ATOM 679 C C . TYR A 1 89 ? 15.398 -3.492 -27.633 1.00 84.19 89 TYR A C 1
ATOM 681 O O . TYR A 1 89 ? 16.062 -4.530 -27.699 1.00 84.19 89 TYR A O 1
ATOM 689 N N . PRO A 1 90 ? 15.944 -2.305 -27.966 1.00 94.62 90 PRO A N 1
ATOM 690 C CA . PRO A 1 90 ? 17.339 -2.178 -28.368 1.00 94.62 90 PRO A CA 1
ATOM 691 C C . PRO A 1 90 ? 18.300 -2.745 -27.314 1.00 94.62 90 PRO A C 1
ATOM 693 O O . PRO A 1 90 ? 18.142 -2.509 -26.115 1.00 94.62 90 PRO A O 1
ATOM 696 N N . LYS A 1 91 ? 19.373 -3.416 -27.752 1.00 93.06 91 LYS A N 1
ATOM 697 C CA . LYS A 1 91 ? 20.355 -4.051 -26.848 1.00 93.06 91 LYS A CA 1
ATOM 698 C C . LYS A 1 91 ? 20.911 -3.085 -25.792 1.00 93.06 91 LYS A C 1
ATOM 700 O O . LYS A 1 91 ? 21.052 -3.462 -24.633 1.00 93.06 91 LYS A O 1
ATOM 705 N N . GLY A 1 92 ? 21.179 -1.829 -26.163 1.00 94.12 92 GLY A N 1
ATOM 706 C CA . GLY A 1 92 ? 21.682 -0.800 -25.243 1.00 94.12 92 GLY A CA 1
ATOM 707 C C . GLY A 1 92 ? 20.746 -0.513 -24.062 1.00 94.12 92 GLY A C 1
ATOM 708 O O . GLY A 1 92 ? 21.221 -0.305 -22.946 1.00 94.12 92 GLY A O 1
ATOM 709 N N . TRP A 1 93 ? 19.430 -0.586 -24.284 1.00 92.50 93 TRP A N 1
ATOM 710 C CA . TRP A 1 93 ? 18.416 -0.432 -23.241 1.00 92.50 93 TRP A CA 1
ATOM 711 C C . TRP A 1 93 ? 18.475 -1.581 -22.232 1.00 92.50 93 TRP A C 1
ATOM 713 O O . TRP A 1 93 ? 18.564 -1.348 -21.029 1.00 92.50 93 TRP A O 1
ATOM 723 N N . LEU A 1 94 ? 18.527 -2.825 -22.718 1.00 89.88 94 LEU A N 1
ATOM 724 C CA . LEU A 1 94 ? 18.635 -4.020 -21.873 1.00 89.88 94 LEU A CA 1
ATOM 725 C C . LEU A 1 94 ? 19.922 -4.022 -21.041 1.00 89.88 94 LEU A C 1
ATOM 727 O O . LEU A 1 94 ? 19.903 -4.346 -19.855 1.00 89.88 94 LEU A O 1
ATOM 731 N N . ILE A 1 95 ? 21.042 -3.621 -21.649 1.00 90.19 95 ILE A N 1
ATOM 732 C CA . ILE A 1 95 ? 22.337 -3.511 -20.966 1.00 90.19 95 ILE A CA 1
ATOM 733 C C . ILE A 1 95 ? 22.280 -2.397 -19.913 1.00 90.19 95 ILE A C 1
ATOM 735 O O . ILE A 1 95 ? 22.780 -2.568 -18.801 1.00 90.19 95 ILE A O 1
ATOM 739 N N . GLY A 1 96 ? 21.655 -1.262 -20.240 1.00 93.31 96 GLY A N 1
ATOM 740 C CA . GLY A 1 96 ? 21.387 -0.178 -19.298 1.00 93.31 96 GLY A CA 1
ATOM 741 C C . GLY A 1 96 ? 20.598 -0.659 -18.084 1.00 93.31 96 GLY A C 1
ATOM 742 O O . GLY A 1 96 ? 21.058 -0.480 -16.956 1.00 93.31 96 GLY A O 1
ATOM 743 N N . LYS A 1 97 ? 19.477 -1.342 -18.337 1.00 88.69 97 LYS A N 1
ATOM 744 C CA . LYS A 1 97 ? 18.615 -1.961 -17.327 1.00 88.69 97 LYS A CA 1
ATOM 745 C C . LYS A 1 97 ? 19.418 -2.908 -16.435 1.00 88.69 97 LYS A C 1
ATOM 747 O O . LYS A 1 97 ? 19.485 -2.686 -15.234 1.00 88.69 97 LYS A O 1
ATOM 752 N N . LYS A 1 98 ? 20.126 -3.882 -17.015 1.00 87.19 98 LYS A N 1
ATOM 753 C CA . LYS A 1 98 ? 20.928 -4.862 -16.262 1.00 87.19 98 LYS A CA 1
ATOM 754 C C . LYS A 1 98 ? 22.030 -4.222 -15.408 1.00 87.19 98 LYS A C 1
ATOM 756 O O . LYS A 1 98 ? 22.309 -4.700 -14.319 1.00 87.19 98 LYS A O 1
ATOM 761 N N . ARG A 1 99 ? 22.667 -3.148 -15.884 1.00 89.19 99 ARG A N 1
ATOM 762 C CA . ARG A 1 99 ? 23.769 -2.482 -15.164 1.00 89.19 99 ARG A CA 1
ATOM 763 C C . ARG A 1 99 ? 23.288 -1.558 -14.043 1.00 89.19 99 ARG A C 1
ATOM 765 O O . ARG A 1 99 ? 24.035 -1.315 -13.104 1.00 89.19 99 ARG A O 1
ATOM 772 N N . LYS A 1 100 ? 22.102 -0.959 -14.192 1.00 90.56 100 LYS A N 1
ATOM 773 C CA . LYS A 1 100 ? 21.559 0.025 -13.241 1.00 90.56 100 LYS A CA 1
ATOM 774 C C . LYS A 1 100 ? 20.648 -0.601 -12.191 1.00 90.56 100 LYS A C 1
ATOM 776 O O . LYS A 1 100 ? 20.530 -0.050 -11.105 1.00 90.56 100 LYS A O 1
ATOM 781 N N . LEU A 1 101 ? 20.048 -1.744 -12.494 1.00 85.69 101 LEU A N 1
ATOM 782 C CA . LEU A 1 101 ? 19.149 -2.463 -11.601 1.00 85.69 101 LEU A CA 1
ATOM 783 C C . LEU A 1 101 ? 19.896 -3.546 -10.810 1.00 85.69 101 LEU A C 1
ATOM 785 O O . LEU A 1 101 ? 19.639 -4.732 -10.978 1.00 85.69 101 LEU A O 1
ATOM 789 N N . VAL A 1 102 ? 20.851 -3.129 -9.974 1.00 76.38 102 VAL A N 1
ATOM 790 C CA . VAL A 1 102 ? 21.718 -4.049 -9.208 1.00 76.38 102 VAL A CA 1
ATOM 791 C C . VAL A 1 102 ? 20.976 -4.717 -8.038 1.00 76.38 102 VAL A C 1
ATOM 793 O O . VAL A 1 102 ? 21.336 -5.825 -7.659 1.00 76.38 102 VAL A O 1
ATOM 796 N N . ASN A 1 103 ? 19.908 -4.095 -7.520 1.00 88.31 103 ASN A N 1
ATOM 797 C CA . ASN A 1 103 ? 19.238 -4.518 -6.281 1.00 88.31 103 ASN A CA 1
ATOM 798 C C . ASN A 1 103 ? 17.804 -5.035 -6.474 1.00 88.31 103 ASN A C 1
ATOM 800 O O . ASN A 1 103 ? 17.094 -5.212 -5.494 1.00 88.31 103 ASN A O 1
ATOM 804 N N . VAL A 1 104 ? 17.358 -5.295 -7.707 1.00 89.06 104 VAL A N 1
ATOM 805 C CA . VAL A 1 104 ? 15.952 -5.677 -7.962 1.00 89.06 104 VAL A CA 1
ATOM 806 C C . VAL A 1 104 ? 15.531 -6.927 -7.193 1.00 89.06 104 VAL A C 1
ATOM 808 O O . VAL A 1 104 ? 14.407 -6.984 -6.700 1.00 89.06 104 VAL A O 1
ATOM 811 N N . ASP A 1 105 ? 16.421 -7.907 -7.056 1.00 88.25 105 ASP 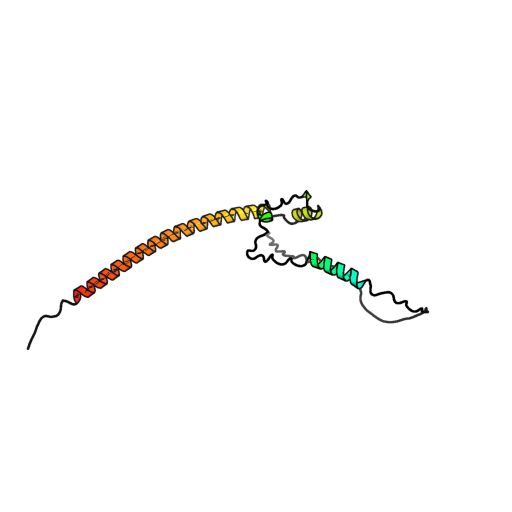A N 1
ATOM 812 C CA . ASP A 1 105 ? 16.112 -9.138 -6.326 1.00 88.25 105 ASP A CA 1
ATOM 813 C C . ASP A 1 105 ? 15.954 -8.885 -4.819 1.00 88.25 105 ASP A C 1
ATOM 815 O O . ASP A 1 105 ? 15.057 -9.443 -4.190 1.00 88.25 105 ASP A O 1
ATOM 819 N N . GLU A 1 106 ? 16.790 -8.017 -4.246 1.00 93.38 106 GLU A N 1
ATOM 820 C CA . GLU A 1 106 ? 16.708 -7.630 -2.834 1.00 93.38 106 GLU A CA 1
ATOM 821 C C . GLU A 1 106 ? 15.457 -6.785 -2.573 1.00 93.38 106 GLU A C 1
ATOM 823 O O . GLU A 1 106 ? 14.693 -7.071 -1.653 1.00 93.38 106 GLU A O 1
ATOM 828 N N . ASP A 1 107 ? 15.188 -5.806 -3.439 1.00 94.06 107 ASP A N 1
ATOM 829 C CA . ASP A 1 107 ? 14.000 -4.956 -3.356 1.00 94.06 107 ASP A CA 1
ATOM 830 C C . ASP A 1 107 ? 12.713 -5.794 -3.453 1.00 94.06 107 ASP A C 1
ATOM 832 O O . ASP A 1 107 ? 11.753 -5.549 -2.722 1.00 94.06 107 ASP A O 1
ATOM 836 N N . SER A 1 108 ? 12.703 -6.830 -4.301 1.00 93.44 108 SER A N 1
ATOM 837 C CA . SER A 1 108 ? 11.562 -7.746 -4.447 1.00 93.44 108 SER A CA 1
ATOM 838 C C . SER A 1 108 ? 11.322 -8.573 -3.179 1.00 93.44 108 SER A C 1
ATOM 840 O O . SER A 1 108 ? 10.182 -8.692 -2.729 1.00 93.44 108 SER A O 1
ATOM 842 N N . ARG A 1 109 ? 12.389 -9.098 -2.562 1.00 95.19 109 ARG A N 1
ATOM 843 C CA . ARG A 1 109 ? 12.311 -9.835 -1.287 1.00 95.19 109 ARG A CA 1
ATOM 844 C C . ARG A 1 109 ? 11.867 -8.935 -0.136 1.00 95.19 109 ARG A C 1
ATOM 846 O O . ARG A 1 109 ? 11.042 -9.338 0.682 1.00 95.19 109 ARG A O 1
ATOM 853 N N . CYS A 1 110 ? 12.394 -7.714 -0.082 1.00 97.31 110 CYS A N 1
ATOM 854 C CA . CYS A 1 110 ? 12.018 -6.711 0.909 1.00 97.31 110 CYS A CA 1
ATOM 855 C C . CYS A 1 110 ? 10.529 -6.358 0.801 1.00 97.31 110 CYS A C 1
ATOM 857 O O . CYS A 1 110 ? 9.821 -6.331 1.810 1.00 97.31 110 CYS A O 1
ATOM 859 N N . LEU A 1 111 ? 10.032 -6.159 -0.424 1.00 97.38 111 LEU A N 1
ATOM 860 C CA . LEU A 1 111 ? 8.625 -5.862 -0.674 1.00 97.38 111 LEU A CA 1
ATOM 861 C C . LEU A 1 111 ? 7.706 -7.005 -0.222 1.00 97.38 111 LEU A C 1
ATOM 863 O O . LEU A 1 111 ? 6.708 -6.748 0.451 1.00 97.38 111 LEU A O 1
ATOM 867 N N . GLU A 1 112 ? 8.056 -8.252 -0.548 1.00 96.88 112 GLU A N 1
ATOM 868 C CA . GLU A 1 112 ? 7.312 -9.435 -0.103 1.00 96.88 112 GLU A CA 1
ATOM 869 C C . GLU A 1 112 ? 7.259 -9.511 1.430 1.00 96.88 112 GLU A C 1
ATOM 871 O O . GLU A 1 112 ? 6.183 -9.653 2.016 1.00 96.88 112 GLU A O 1
ATOM 876 N N . HIS A 1 113 ? 8.403 -9.336 2.096 1.00 98.00 113 HIS A N 1
ATOM 877 C CA . HIS A 1 113 ? 8.473 -9.370 3.553 1.00 98.00 113 HIS A CA 1
ATOM 878 C C . HIS A 1 113 ? 7.619 -8.273 4.201 1.00 98.00 113 HIS A C 1
ATOM 880 O O . HIS A 1 113 ? 6.867 -8.540 5.141 1.00 98.00 113 HIS A O 1
ATOM 886 N N . LEU A 1 114 ? 7.685 -7.047 3.675 1.00 98.31 114 LEU A N 1
ATOM 887 C CA . LEU A 1 114 ? 6.896 -5.924 4.174 1.00 98.31 114 LEU A CA 1
ATOM 888 C C . LEU A 1 114 ? 5.390 -6.160 3.987 1.00 98.31 114 LEU A C 1
ATOM 890 O O . LEU A 1 114 ? 4.593 -5.809 4.859 1.00 98.31 114 LEU A O 1
ATOM 894 N N . GLN A 1 115 ? 4.991 -6.780 2.874 1.00 98.31 115 GLN A N 1
ATOM 895 C CA . GLN A 1 115 ? 3.595 -7.115 2.610 1.00 98.31 115 GLN A CA 1
ATOM 896 C C . GLN A 1 115 ? 3.056 -8.132 3.623 1.00 98.31 115 GLN A C 1
ATOM 898 O O . GLN A 1 115 ? 1.943 -7.954 4.120 1.00 98.31 115 GLN A O 1
ATOM 903 N N . VAL A 1 116 ? 3.850 -9.147 3.981 1.00 98.31 116 VAL A N 1
ATOM 904 C CA . VAL A 1 116 ? 3.495 -10.112 5.035 1.00 98.31 116 VAL A CA 1
ATOM 905 C C . VAL A 1 116 ? 3.359 -9.411 6.389 1.00 98.31 116 VAL A C 1
ATOM 907 O O . VAL A 1 116 ? 2.306 -9.503 7.020 1.00 98.31 116 VAL A O 1
ATOM 910 N N . GLN A 1 117 ? 4.365 -8.628 6.795 1.00 98.38 117 GLN A N 1
ATOM 911 C CA . GLN A 1 117 ? 4.332 -7.887 8.063 1.00 98.38 117 GLN A CA 1
ATOM 912 C C . GLN A 1 117 ? 3.103 -6.977 8.179 1.00 98.38 117 GLN A C 1
ATOM 914 O O . GLN A 1 117 ? 2.480 -6.884 9.238 1.00 98.38 117 GLN A O 1
ATOM 919 N N . LEU A 1 118 ? 2.729 -6.310 7.086 1.00 98.38 118 LEU A N 1
ATOM 920 C CA . LEU A 1 118 ? 1.557 -5.444 7.054 1.00 98.38 118 LEU A CA 1
ATOM 921 C C . LEU A 1 118 ? 0.265 -6.221 7.330 1.00 98.38 118 LEU A C 1
ATOM 923 O O . LEU A 1 118 ? -0.603 -5.730 8.055 1.00 98.38 118 LEU A O 1
ATOM 927 N N . VAL A 1 119 ? 0.112 -7.408 6.744 1.00 98.50 119 VAL A N 1
ATOM 928 C CA . VAL A 1 119 ? -1.075 -8.251 6.945 1.00 98.50 119 VAL A CA 1
ATOM 929 C C . VAL A 1 119 ? -1.165 -8.719 8.396 1.00 98.50 119 VAL A C 1
ATOM 931 O O . VAL A 1 119 ? -2.243 -8.636 8.996 1.00 98.50 119 VAL A O 1
ATOM 934 N N . ASP A 1 120 ? -0.045 -9.132 8.981 1.00 98.19 120 ASP A N 1
ATOM 935 C CA . ASP A 1 120 ? 0.012 -9.580 10.373 1.00 98.19 120 ASP A CA 1
ATOM 936 C C . ASP A 1 120 ? -0.351 -8.449 11.340 1.00 98.19 120 ASP A C 1
ATOM 938 O O . ASP A 1 120 ? -1.224 -8.603 12.200 1.00 98.19 120 ASP A O 1
ATOM 942 N N . GLU A 1 121 ? 0.236 -7.266 11.150 1.00 98.56 121 GLU A N 1
ATOM 943 C CA . GLU A 1 121 ? -0.054 -6.098 11.981 1.00 98.56 121 GLU A CA 1
ATOM 944 C C . GLU A 1 121 ? -1.504 -5.624 11.830 1.00 98.56 121 GLU A C 1
ATOM 946 O O . GLU A 1 121 ? -2.149 -5.273 12.821 1.00 98.56 121 GLU A O 1
ATOM 951 N N . ARG A 1 122 ? -2.075 -5.663 10.620 1.00 98.44 122 ARG A N 1
ATOM 952 C CA . ARG A 1 122 ? -3.505 -5.371 10.421 1.00 98.44 122 ARG A CA 1
ATOM 953 C C . ARG A 1 122 ? -4.393 -6.374 11.148 1.00 98.44 122 ARG A C 1
ATOM 955 O O . ARG A 1 122 ? -5.367 -5.967 11.780 1.00 98.44 122 ARG A O 1
ATOM 962 N N . SER A 1 123 ? -4.056 -7.658 11.089 1.00 98.31 123 SER A N 1
ATOM 963 C CA . SER A 1 123 ? -4.813 -8.722 11.756 1.00 98.31 123 SER A CA 1
ATOM 964 C C . SER A 1 123 ? -4.769 -8.565 13.277 1.00 98.31 123 SER A C 1
ATOM 966 O O . SER A 1 123 ? -5.801 -8.644 13.946 1.00 98.31 123 SER A O 1
ATOM 968 N N . LYS A 1 124 ? -3.589 -8.250 13.822 1.00 98.62 124 LYS A N 1
ATOM 969 C CA . LYS A 1 124 ? -3.388 -7.953 15.243 1.00 98.62 124 LYS A CA 1
ATOM 970 C C . LYS A 1 124 ? -4.180 -6.725 15.690 1.00 98.62 124 LYS A C 1
ATOM 972 O O . LYS A 1 124 ? -4.885 -6.800 16.694 1.00 98.62 124 LYS A O 1
ATOM 977 N N . ARG A 1 125 ? -4.120 -5.621 14.935 1.00 98.44 125 ARG A N 1
ATOM 978 C CA . ARG A 1 125 ? -4.911 -4.407 15.215 1.00 98.44 125 ARG A CA 1
ATOM 979 C C . ARG A 1 125 ? -6.404 -4.702 15.219 1.00 98.44 125 ARG A C 1
ATOM 981 O O . ARG A 1 125 ? -7.076 -4.344 16.175 1.00 98.44 125 ARG A O 1
ATOM 988 N N . ALA A 1 126 ? -6.899 -5.430 14.219 1.00 98.44 126 ALA A N 1
ATOM 989 C CA . ALA A 1 126 ? -8.311 -5.791 14.141 1.00 98.44 126 ALA A CA 1
ATOM 990 C C . ALA A 1 126 ? -8.758 -6.673 15.320 1.00 98.44 126 ALA A C 1
ATOM 992 O O . ALA A 1 126 ? -9.904 -6.598 15.757 1.00 98.44 126 ALA A O 1
ATOM 993 N N . ARG A 1 127 ? -7.890 -7.553 15.834 1.00 98.19 127 ARG A N 1
ATOM 994 C CA . ARG A 1 127 ? -8.196 -8.341 17.036 1.00 98.19 127 ARG A CA 1
ATOM 995 C C . ARG A 1 127 ? -8.321 -7.445 18.267 1.00 98.19 127 ARG A C 1
ATOM 997 O O . ARG A 1 127 ? -9.333 -7.515 18.957 1.00 98.19 127 ARG A O 1
ATOM 1004 N N . LEU A 1 128 ? -7.325 -6.592 18.496 1.00 98.44 128 LEU A N 1
ATOM 1005 C CA . LEU A 1 128 ? -7.313 -5.670 19.632 1.00 98.44 128 LEU A CA 1
ATOM 1006 C C . LEU A 1 128 ? -8.490 -4.693 19.591 1.00 98.44 128 LEU A C 1
ATOM 1008 O O . LEU A 1 128 ? -9.065 -4.403 20.628 1.00 98.44 128 LEU A O 1
ATOM 1012 N N . GLU A 1 129 ? -8.879 -4.216 18.411 1.00 98.31 129 GLU A N 1
ATOM 1013 C CA . GLU A 1 129 ? -10.029 -3.324 18.239 1.00 98.31 129 GLU A CA 1
ATOM 1014 C C . GLU A 1 129 ? -11.349 -3.990 18.652 1.00 98.31 129 GLU A C 1
ATOM 1016 O O . GLU A 1 129 ? -12.156 -3.373 19.342 1.00 98.31 129 GLU A O 1
ATOM 1021 N N . ARG A 1 130 ? -11.550 -5.271 18.310 1.00 98.56 130 ARG A N 1
ATOM 1022 C CA . ARG A 1 130 ? -12.727 -6.033 18.763 1.00 98.56 130 ARG A CA 1
ATOM 1023 C C . ARG A 1 130 ? -12.735 -6.221 20.274 1.00 98.56 130 ARG A C 1
ATOM 1025 O O . ARG A 1 130 ? -13.759 -5.985 20.902 1.00 98.56 130 ARG A O 1
ATOM 1032 N N . GLU A 1 131 ? -11.601 -6.627 20.846 1.00 98.44 131 GLU A N 1
ATOM 1033 C CA . GLU A 1 131 ? -11.460 -6.790 22.298 1.00 98.44 131 GLU A CA 1
ATOM 1034 C C . GLU A 1 131 ? -11.706 -5.456 23.022 1.00 98.44 131 GLU A C 1
ATOM 1036 O O . GLU A 1 131 ? -12.425 -5.416 24.016 1.00 98.44 131 GLU A O 1
ATOM 1041 N N . ASN A 1 132 ? -11.182 -4.348 22.489 1.00 97.88 132 ASN A N 1
ATOM 1042 C CA . ASN A 1 132 ? -11.390 -3.017 23.049 1.00 97.88 132 ASN A CA 1
ATOM 1043 C C . ASN A 1 132 ? -12.863 -2.601 22.990 1.00 97.88 132 ASN A C 1
ATOM 1045 O O . ASN A 1 132 ? -13.387 -2.140 23.995 1.00 97.88 132 ASN A O 1
ATOM 1049 N N . ASN A 1 133 ? -13.542 -2.824 21.862 1.00 98.44 133 ASN A N 1
ATOM 1050 C CA . ASN A 1 133 ? -14.965 -2.522 21.729 1.00 98.44 133 ASN A CA 1
ATOM 1051 C C . ASN A 1 133 ? -15.803 -3.331 22.735 1.00 98.44 133 ASN A C 1
ATOM 1053 O O . ASN A 1 133 ? -16.560 -2.756 23.505 1.00 98.44 133 ASN A O 1
ATOM 1057 N N . MET A 1 134 ? -15.561 -4.641 22.854 1.00 98.25 134 MET A N 1
ATOM 1058 C CA . MET A 1 134 ? -16.244 -5.471 23.856 1.00 98.25 134 MET A CA 1
ATOM 1059 C C . MET A 1 134 ? -16.007 -4.993 25.296 1.00 98.25 134 MET A C 1
ATOM 1061 O O . MET A 1 134 ? -16.897 -5.096 26.139 1.00 98.25 134 MET A O 1
ATOM 1065 N N . LEU A 1 135 ? -14.804 -4.506 25.612 1.00 98.31 135 LEU A N 1
ATOM 1066 C CA . LEU A 1 135 ? -14.504 -3.935 26.927 1.00 98.31 135 LEU A CA 1
ATOM 1067 C C . LEU A 1 135 ? -15.205 -2.587 27.128 1.00 98.31 135 LEU A C 1
ATOM 1069 O O . LEU A 1 135 ? -15.731 -2.338 28.209 1.00 98.31 135 LEU A O 1
ATOM 1073 N N . GLN A 1 136 ? -15.250 -1.737 26.102 1.00 98.06 136 GLN A N 1
ATOM 1074 C CA . GLN A 1 136 ? -15.995 -0.478 26.138 1.00 98.06 136 GLN A CA 1
ATOM 1075 C C . GLN A 1 136 ? -17.496 -0.720 26.332 1.00 98.06 136 GLN A C 1
ATOM 1077 O O . GLN A 1 136 ? -18.111 -0.050 27.157 1.00 98.06 136 GLN A O 1
ATOM 1082 N N . GLU A 1 137 ? -18.077 -1.705 25.644 1.00 98.06 137 GLU A N 1
ATOM 1083 C CA . GLU A 1 137 ? -19.473 -2.121 25.819 1.00 98.06 137 GLU A CA 1
ATOM 1084 C C . GLU A 1 137 ? -19.748 -2.587 27.257 1.00 98.06 137 GLU A C 1
ATOM 1086 O O . GLU A 1 137 ? -20.735 -2.166 27.861 1.00 98.06 137 GLU A O 1
ATOM 1091 N N . GLN A 1 138 ? -18.854 -3.399 27.835 1.00 98.06 138 GLN A N 1
ATOM 1092 C CA . GLN A 1 138 ? -18.955 -3.836 29.233 1.00 98.06 138 GLN A CA 1
ATOM 1093 C C . GLN A 1 138 ? -18.885 -2.660 30.212 1.00 98.06 138 GLN A C 1
ATOM 1095 O O . GLN A 1 138 ? -19.698 -2.576 31.131 1.00 98.06 138 GLN A O 1
ATOM 1100 N N . VAL A 1 139 ? -17.944 -1.735 30.010 1.00 97.69 139 VAL A N 1
ATOM 1101 C CA . VAL A 1 139 ? -17.823 -0.523 30.834 1.00 97.69 139 VAL A CA 1
ATOM 1102 C C . VAL A 1 139 ? -19.083 0.332 30.730 1.00 97.69 139 VAL A C 1
ATOM 1104 O O . VAL A 1 139 ? -19.579 0.801 31.749 1.00 97.69 139 VAL A O 1
ATOM 1107 N N . ASN A 1 140 ? -19.626 0.505 29.525 1.00 97.62 140 ASN A N 1
ATOM 1108 C CA . ASN A 1 140 ? -20.837 1.287 29.305 1.00 97.62 140 ASN A CA 1
ATOM 1109 C C . ASN A 1 140 ? -22.052 0.663 30.007 1.00 97.62 140 ASN A C 1
ATOM 1111 O O . ASN A 1 140 ? -22.811 1.362 30.669 1.00 97.62 140 ASN A O 1
ATOM 1115 N N . MET A 1 141 ? -22.203 -0.662 29.922 1.00 96.81 141 MET A N 1
ATOM 1116 C CA . MET A 1 141 ? -23.266 -1.382 30.626 1.00 96.81 141 MET A CA 1
ATOM 1117 C C . MET A 1 141 ? -23.182 -1.170 32.141 1.00 96.81 141 MET A C 1
ATOM 1119 O O . MET A 1 141 ? -24.189 -0.861 32.770 1.00 96.81 141 MET A O 1
ATOM 1123 N N . LEU A 1 142 ? -21.983 -1.281 32.721 1.00 96.50 142 LEU A N 1
ATOM 1124 C CA . LEU A 1 142 ? -21.779 -1.064 34.154 1.00 96.50 142 LEU A CA 1
ATOM 1125 C C . LEU A 1 142 ? -22.017 0.392 34.566 1.00 96.50 142 LEU A C 1
ATOM 1127 O O . LEU A 1 142 ? -22.638 0.631 35.596 1.00 96.50 142 LEU A O 1
ATOM 1131 N N . MET A 1 143 ? -21.566 1.359 33.764 1.00 94.62 143 MET A N 1
ATOM 1132 C CA . MET A 1 143 ? -21.821 2.779 34.021 1.00 94.62 143 MET A CA 1
ATOM 1133 C C . MET A 1 143 ? -23.316 3.098 34.044 1.00 94.62 143 MET A C 1
ATOM 1135 O O . MET A 1 143 ? -23.763 3.815 34.936 1.00 94.62 143 MET A O 1
ATOM 1139 N N . ASN A 1 144 ? -24.088 2.531 33.113 1.00 95.00 144 ASN A N 1
ATOM 1140 C CA . ASN A 1 144 ? -25.538 2.708 33.089 1.00 95.00 144 ASN A CA 1
ATOM 1141 C C . ASN A 1 144 ? -26.199 2.080 34.319 1.00 95.00 144 ASN A C 1
ATOM 1143 O O . ASN A 1 144 ? -27.011 2.731 34.962 1.00 95.00 144 ASN A O 1
ATOM 1147 N N . MET A 1 145 ? -25.809 0.856 34.696 1.00 93.50 145 MET A N 1
ATOM 1148 C CA . MET A 1 145 ? -26.358 0.201 35.889 1.00 93.50 145 MET A CA 1
ATOM 1149 C C . MET A 1 145 ? -26.097 1.006 37.164 1.00 93.50 145 MET A C 1
ATOM 1151 O O . MET A 1 145 ? -26.981 1.103 38.006 1.00 93.50 145 MET A O 1
ATOM 1155 N N . ILE A 1 146 ? -24.901 1.588 37.301 1.00 92.94 146 ILE A N 1
ATOM 1156 C CA . ILE A 1 146 ? -24.556 2.424 38.457 1.00 92.94 146 ILE A CA 1
ATOM 1157 C C . ILE A 1 146 ? -25.412 3.695 38.470 1.00 92.94 146 ILE A C 1
ATOM 1159 O O . ILE A 1 146 ? -26.017 3.995 39.497 1.00 92.94 146 ILE A O 1
ATOM 1163 N N . GLN A 1 147 ? -25.532 4.394 37.336 1.00 90.44 147 GLN A N 1
ATOM 1164 C CA . GLN A 1 147 ? -26.378 5.591 37.232 1.00 90.44 147 GLN A CA 1
ATOM 1165 C C . GLN A 1 147 ? -27.849 5.291 37.540 1.00 90.44 147 GLN A C 1
ATOM 1167 O O . GLN A 1 147 ? -28.491 6.058 38.251 1.00 90.44 147 GLN A O 1
ATOM 1172 N N . GLU A 1 148 ? -28.380 4.169 37.048 1.00 88.50 148 GLU A N 1
ATOM 1173 C CA . GLU A 1 148 ? -29.749 3.732 37.339 1.00 88.50 148 GLU A CA 1
ATOM 1174 C C . GLU A 1 148 ? -29.944 3.421 38.832 1.00 88.50 148 GLU A C 1
ATOM 1176 O O . GLU A 1 148 ? -30.966 3.795 39.404 1.00 88.50 148 GLU A O 1
ATOM 1181 N N . THR A 1 149 ? -28.969 2.780 39.493 1.00 85.50 149 THR A N 1
ATOM 1182 C CA . THR A 1 149 ? -29.046 2.524 40.943 1.00 85.50 149 THR A CA 1
ATOM 1183 C C . THR A 1 149 ? -28.934 3.792 41.782 1.00 85.50 149 THR A C 1
ATOM 1185 O O . THR A 1 149 ? -29.691 3.934 42.737 1.00 85.50 149 THR A O 1
ATOM 1188 N N . GLU A 1 150 ? -28.051 4.726 41.416 1.00 82.19 150 GLU A N 1
ATOM 1189 C CA . GLU A 1 150 ? -27.923 6.022 42.097 1.00 82.19 150 GLU A CA 1
ATOM 1190 C C . GLU A 1 150 ? -29.214 6.844 41.957 1.00 82.19 150 GLU A C 1
ATOM 1192 O O . GLU A 1 150 ? -29.664 7.468 42.913 1.00 82.19 150 GLU A O 1
ATOM 1197 N N . GLN A 1 151 ? -29.863 6.787 40.791 1.00 77.81 151 GLN A N 1
ATOM 1198 C CA . GLN A 1 151 ? -31.130 7.472 40.543 1.00 77.81 151 GLN A CA 1
ATOM 1199 C C . GLN A 1 151 ? -32.298 6.870 41.347 1.00 77.81 151 GLN A C 1
ATOM 1201 O O . GLN A 1 151 ? -33.144 7.611 41.840 1.00 77.81 151 GLN A O 1
ATOM 1206 N N . MET A 1 152 ? -32.333 5.547 41.546 1.00 65.56 152 MET A N 1
ATOM 1207 C CA . MET A 1 152 ? -33.328 4.908 42.424 1.00 65.56 152 MET A CA 1
ATOM 1208 C C . MET A 1 152 ? -33.089 5.189 43.915 1.00 65.56 152 MET A C 1
ATOM 1210 O O . MET A 1 152 ? -34.045 5.221 44.690 1.00 65.56 152 MET A O 1
ATOM 1214 N N . GLU A 1 153 ? -31.833 5.362 44.334 1.00 65.38 153 GLU A N 1
ATOM 1215 C CA . GLU A 1 153 ? -31.486 5.672 45.726 1.00 65.38 153 GLU A CA 1
ATOM 1216 C C . GLU A 1 153 ? -31.887 7.113 46.102 1.00 65.38 153 GLU A C 1
ATOM 1218 O O . GLU A 1 153 ? -32.358 7.343 47.216 1.00 65.38 153 GLU A O 1
ATOM 1223 N N . ASP A 1 154 ? -31.813 8.053 45.152 1.00 62.28 154 ASP A N 1
ATOM 1224 C CA . ASP A 1 154 ? -32.243 9.451 45.325 1.00 62.28 154 ASP A CA 1
ATOM 1225 C C . ASP A 1 154 ? -33.783 9.590 45.402 1.00 62.28 154 ASP A C 1
ATOM 1227 O O . ASP A 1 154 ? -34.310 10.268 46.286 1.00 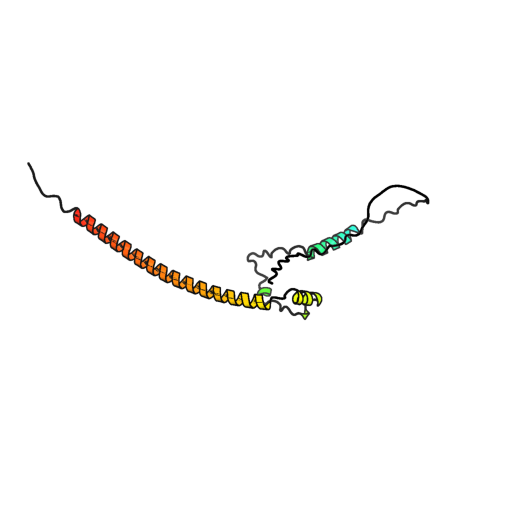62.28 154 ASP A O 1
ATOM 1231 N N . GLU A 1 155 ? -34.541 8.857 44.571 1.00 58.94 155 GLU A N 1
ATOM 1232 C CA . GLU A 1 155 ? -36.020 8.854 44.616 1.00 58.94 155 GLU A CA 1
ATOM 1233 C C . GLU A 1 155 ? -36.599 8.156 45.868 1.00 58.94 155 GLU A C 1
ATOM 1235 O O . GLU A 1 155 ? -37.716 8.452 46.300 1.00 58.94 155 GLU A O 1
ATOM 1240 N N . GLY A 1 156 ? -35.847 7.243 46.492 1.00 56.47 156 GLY A N 1
ATOM 1241 C CA . GLY A 1 156 ? -36.248 6.561 47.727 1.00 56.47 156 GLY A CA 1
ATOM 1242 C C . GLY A 1 156 ? -36.182 7.435 48.985 1.00 56.47 156 GLY A C 1
ATOM 1243 O O . GLY A 1 156 ? -36.794 7.089 50.000 1.00 56.47 156 GLY A O 1
ATOM 1244 N N . GLN A 1 157 ? -35.472 8.567 48.934 1.00 52.97 157 GLN A N 1
ATOM 1245 C CA . GLN A 1 157 ? -35.228 9.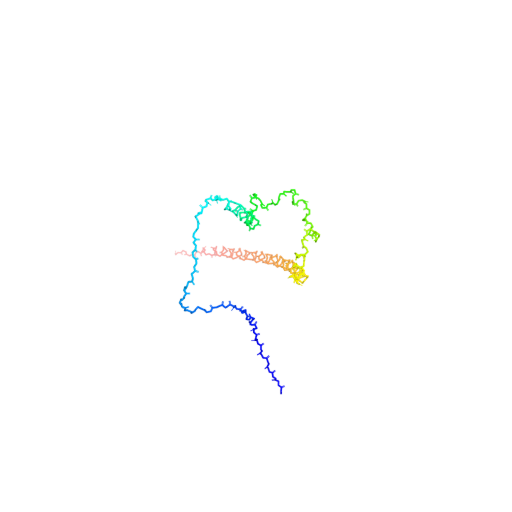421 50.097 1.00 52.97 157 GLN A CA 1
ATOM 1246 C C . GLN A 1 157 ? -36.192 10.621 50.202 1.00 52.97 157 GLN A C 1
ATOM 1248 O O . GLN A 1 157 ? -36.309 11.215 51.274 1.00 52.97 157 GLN A O 1
ATOM 1253 N N . GLU A 1 158 ? -36.961 10.937 49.153 1.00 51.56 158 GLU A N 1
ATOM 1254 C CA . GLU A 1 158 ? -37.895 12.080 49.142 1.00 51.56 158 GLU A CA 1
ATOM 1255 C C . GLU A 1 158 ? -39.245 11.826 49.852 1.00 51.56 158 GLU A C 1
ATOM 1257 O O . GLU A 1 158 ? -40.005 12.760 50.106 1.00 51.56 158 GLU A O 1
ATOM 1262 N N . VAL A 1 159 ? -39.560 10.584 50.243 1.00 54.62 159 VAL A N 1
ATOM 1263 C CA . VAL A 1 159 ? -40.870 10.228 50.845 1.00 54.62 159 VAL A CA 1
ATOM 1264 C C . VAL A 1 159 ? -40.845 10.213 52.390 1.00 54.62 159 VAL A C 1
ATOM 1266 O O . VAL A 1 159 ? -41.805 9.793 53.034 1.00 54.62 159 VAL A O 1
ATOM 1269 N N . GLY A 1 160 ? -39.751 10.666 53.013 1.00 53.34 160 GLY A N 1
ATOM 1270 C CA . GLY A 1 160 ? -39.468 10.455 54.440 1.00 53.34 160 GLY A CA 1
ATOM 1271 C C . GLY A 1 160 ? -39.683 11.623 55.411 1.00 53.34 160 GLY A C 1
ATOM 1272 O O . GLY A 1 160 ? -39.371 11.438 56.583 1.00 53.34 160 GLY A O 1
ATOM 1273 N N . ASP A 1 161 ? -40.178 12.794 54.990 1.00 55.19 161 ASP A N 1
ATOM 1274 C CA . ASP A 1 161 ? -40.328 13.952 55.899 1.00 55.19 161 ASP A CA 1
ATOM 1275 C C . ASP A 1 161 ? -41.615 14.759 55.661 1.00 55.19 161 ASP A C 1
ATOM 1277 O O . ASP A 1 161 ? -41.601 15.934 55.307 1.00 55.19 161 ASP A O 1
ATOM 1281 N N . GLN A 1 162 ? -42.772 14.118 55.838 1.00 52.91 162 GLN A N 1
ATOM 1282 C CA . GLN A 1 162 ? -44.031 14.833 56.072 1.00 52.91 162 GLN A CA 1
ATOM 1283 C C . GLN A 1 162 ? -44.766 14.187 57.245 1.00 52.91 162 GLN A C 1
ATOM 1285 O O . GLN A 1 162 ? -45.599 13.298 57.075 1.00 52.91 162 GLN A O 1
ATOM 1290 N N . GLY A 1 163 ? -44.425 14.622 58.460 1.00 56.56 163 GLY A N 1
ATOM 1291 C CA . GLY A 1 163 ? -44.977 14.062 59.689 1.00 56.56 163 GLY A CA 1
ATOM 1292 C C . GLY A 1 163 ? -44.878 14.983 60.904 1.00 56.56 163 GLY A C 1
ATOM 1293 O O . GLY A 1 163 ? -44.117 14.690 61.809 1.00 56.56 163 GLY A O 1
ATOM 1294 N N . GLN A 1 164 ? -45.733 16.014 60.918 1.00 53.81 164 GLN A N 1
ATOM 1295 C CA . GLN A 1 164 ? -46.415 16.594 62.092 1.00 53.81 164 GLN A CA 1
ATOM 1296 C C . GLN A 1 164 ? -45.595 17.285 63.203 1.00 53.81 164 GLN A C 1
ATOM 1298 O O . GLN A 1 164 ? -44.957 16.629 64.012 1.00 53.81 164 GLN A O 1
ATOM 1303 N N . GLU A 1 165 ? -45.831 18.593 63.375 1.00 49.19 165 GLU A N 1
ATOM 1304 C CA . GLU A 1 165 ? -46.260 19.163 64.668 1.00 49.19 165 GLU A CA 1
ATOM 1305 C C . GLU A 1 165 ? -46.951 20.525 64.428 1.00 49.19 165 GLU A C 1
ATOM 1307 O O . GLU A 1 165 ? -46.326 21.499 64.006 1.00 49.19 165 GLU A O 1
ATOM 1312 N N . GLU A 1 166 ? -48.278 20.559 64.612 1.00 49.94 166 GLU A N 1
ATOM 1313 C CA . GLU A 1 166 ? -49.080 21.794 64.677 1.00 49.94 166 GLU A CA 1
ATOM 1314 C C . GLU A 1 166 ? -48.930 22.464 66.062 1.00 49.94 166 GLU A C 1
ATOM 1316 O O . GLU A 1 166 ? -48.704 21.750 67.043 1.00 49.94 166 GLU A O 1
ATOM 1321 N N . PRO A 1 167 ? -49.061 23.805 66.154 1.00 72.00 167 PRO A N 1
ATOM 1322 C CA . PRO A 1 167 ? -48.899 24.572 67.395 1.00 72.00 167 PRO A CA 1
ATOM 1323 C C . PRO A 1 167 ? -50.088 24.510 68.368 1.00 72.00 167 PRO A C 1
ATOM 1325 O O . PRO A 1 167 ? -51.245 24.350 67.916 1.00 72.00 167 PRO A O 1
#

InterPro domains:
  IPR038864 Protein heading date repressor 1 [PTHR37205] (12-105)

Organism: Trifolium subterraneum (NCBI:txid3900)

Foldseek 3Di:
DDDDDDDPDDDDDDDDDDDDDDDDDDDDDDDDDDDDDDDDDPDPVVVVVVVVVVVCVVVVPDPQPPPPPSDDPPVCVPDDDPPPPPVVDDPVVVVVCVVVPPCVVVVVVVVVVVVVVVVVVVVVVVVVVVVVVVVVVVVVVVVVVVVVVVVVVVVVPPVPDDDDDDD

Radius of gyration: 42.77 Å; chains: 1; bounding box: 99×55×122 Å